Protein AF-A0A328RQU2-F1 (afdb_monomer_lite)

Foldseek 3Di:
DDDPLPFDDPVLVVVQVVDPQWDDDRQWIWGWDADPNDIDTDDTHSDSVVVVVVVVVCVVVPNPPDDPPDPD

Secondary structure (DSSP, 8-state):
-----PPPPHHHHHHHHH-TTEEE-SS-EEEEEEETTEEEEEEEES-HHHHHHHHHHHHHHT----------

Radius of gyration: 13.04 Å; chains: 1; bounding box: 29×32×30 Å

Sequence (72 aa):
MFRVVETPTPEHLKLIDNHDHISWTGRYYIIRKTVDKNTYYYGSYTDYDEALIVNERLQQRGYPPTIIIYIS

Structure (mmCIF, N/CA/C/O backbone):
data_AF-A0A328RQU2-F1
#
_entry.id   AF-A0A328RQU2-F1
#
loop_
_atom_site.group_PDB
_atom_site.id
_atom_site.type_symbol
_atom_site.label_atom_id
_atom_site.label_alt_id
_atom_site.label_comp_id
_atom_site.label_asym_id
_atom_site.label_entity_id
_atom_site.label_seq_id
_atom_site.pdbx_PDB_ins_code
_atom_site.Cartn_x
_atom_site.Cartn_y
_atom_site.Cartn_z
_atom_site.occupancy
_atom_site.B_iso_or_equiv
_atom_site.auth_seq_id
_atom_site.auth_comp_id
_atom_site.auth_asym_id
_atom_site.auth_atom_id
_atom_site.pdbx_PDB_model_num
ATOM 1 N N . MET A 1 1 ? 13.118 -19.751 -14.053 1.00 38.22 1 MET A N 1
ATOM 2 C CA . MET A 1 1 ? 13.013 -18.372 -14.574 1.00 38.22 1 MET A CA 1
ATOM 3 C C . MET A 1 1 ? 12.525 -17.509 -13.419 1.00 38.22 1 MET A C 1
ATOM 5 O O . MET A 1 1 ? 11.361 -17.599 -13.058 1.00 38.22 1 MET A O 1
ATOM 9 N N . PHE A 1 2 ? 13.428 -16.818 -12.722 1.00 40.97 2 PHE A N 1
ATOM 10 C CA . PHE A 1 2 ? 13.054 -15.973 -11.585 1.00 40.97 2 PHE A CA 1
ATOM 11 C C . PHE A 1 2 ? 12.561 -14.640 -12.145 1.00 40.97 2 PHE A C 1
ATOM 13 O O . PHE A 1 2 ? 13.303 -13.974 -12.863 1.00 40.97 2 PHE A O 1
ATOM 20 N N . ARG A 1 3 ? 11.297 -14.286 -11.881 1.00 40.03 3 ARG A N 1
ATOM 21 C CA . ARG A 1 3 ? 10.774 -12.948 -12.176 1.00 40.03 3 ARG A CA 1
ATOM 22 C C . ARG A 1 3 ? 11.591 -11.980 -11.327 1.00 40.03 3 ARG A C 1
ATOM 24 O O . ARG A 1 3 ? 11.525 -12.047 -10.101 1.00 40.03 3 ARG A O 1
ATOM 31 N N . VAL A 1 4 ? 12.413 -11.165 -11.979 1.00 47.56 4 VAL A N 1
ATOM 32 C CA . VAL A 1 4 ? 13.102 -10.050 -11.336 1.00 47.56 4 VAL A CA 1
ATOM 33 C C . VAL A 1 4 ? 11.996 -9.166 -10.775 1.00 47.56 4 VAL A C 1
ATOM 35 O O . VAL A 1 4 ? 11.217 -8.596 -11.530 1.00 47.56 4 VAL A O 1
ATOM 38 N N . VAL A 1 5 ? 11.840 -9.170 -9.454 1.00 52.03 5 VAL A N 1
ATOM 39 C CA . VAL A 1 5 ? 10.981 -8.206 -8.769 1.00 52.03 5 VAL A CA 1
ATOM 40 C C . VAL A 1 5 ? 11.792 -6.924 -8.812 1.00 52.03 5 VAL A C 1
ATOM 42 O O . VAL A 1 5 ? 12.783 -6.810 -8.091 1.00 52.03 5 VAL A O 1
ATOM 45 N N . GLU A 1 6 ? 11.485 -6.050 -9.766 1.00 58.72 6 GLU A N 1
ATOM 46 C CA . GLU A 1 6 ? 12.161 -4.765 -9.893 1.00 58.72 6 GLU A CA 1
ATOM 47 C C . GLU A 1 6 ? 12.007 -4.041 -8.557 1.00 58.72 6 GLU A C 1
ATOM 49 O O . GLU A 1 6 ? 10.902 -3.830 -8.056 1.00 58.72 6 GLU A O 1
ATOM 54 N N . THR A 1 7 ? 13.133 -3.772 -7.900 1.00 60.03 7 THR A N 1
ATOM 55 C CA . THR A 1 7 ? 13.133 -3.010 -6.655 1.00 60.03 7 THR A CA 1
ATOM 56 C C . THR A 1 7 ? 12.479 -1.651 -6.918 1.00 60.03 7 THR A C 1
ATOM 58 O O . THR A 1 7 ? 12.749 -1.075 -7.975 1.00 60.03 7 THR A O 1
ATOM 61 N N . PRO A 1 8 ? 11.664 -1.115 -5.990 1.00 65.19 8 PRO A N 1
ATOM 62 C CA . PRO A 1 8 ? 11.051 0.200 -6.139 1.00 65.19 8 PRO A CA 1
ATOM 63 C C . PRO A 1 8 ? 12.133 1.221 -6.469 1.00 65.19 8 PRO A C 1
ATOM 65 O O . PRO A 1 8 ? 13.174 1.267 -5.806 1.00 65.19 8 PRO A O 1
ATOM 68 N N . THR A 1 9 ? 11.899 2.037 -7.493 1.00 71.12 9 THR A N 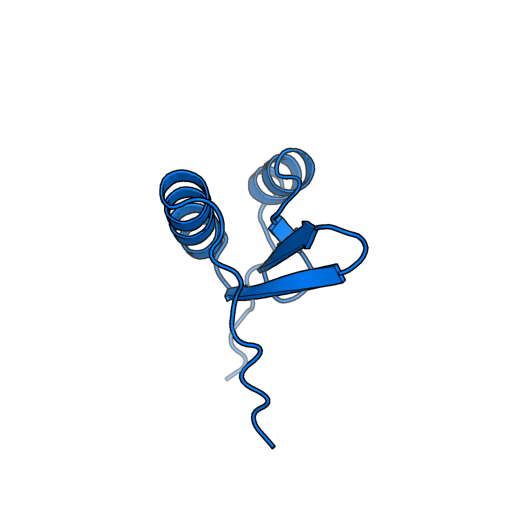1
ATOM 69 C CA . THR A 1 9 ? 12.801 3.143 -7.804 1.00 71.12 9 THR A CA 1
ATOM 70 C C . THR A 1 9 ? 12.881 4.094 -6.598 1.00 71.12 9 THR A C 1
ATOM 72 O O . THR A 1 9 ? 11.930 4.197 -5.813 1.00 71.12 9 THR A O 1
ATOM 75 N N . PRO A 1 10 ? 13.998 4.822 -6.418 1.00 69.94 10 PRO A N 1
ATOM 76 C CA . PRO A 1 10 ? 14.141 5.802 -5.336 1.00 69.94 10 PRO A CA 1
ATOM 77 C C . PRO A 1 10 ? 13.022 6.855 -5.321 1.00 69.94 10 PRO A C 1
ATOM 79 O O . PRO A 1 10 ? 12.685 7.397 -4.271 1.00 69.94 10 PRO A O 1
ATOM 82 N N . GLU A 1 11 ? 12.441 7.131 -6.488 1.00 67.94 11 GLU A N 1
ATOM 83 C CA . GLU A 1 11 ? 11.301 8.027 -6.671 1.00 67.94 11 GLU A CA 1
ATOM 84 C C . GLU A 1 11 ? 10.022 7.439 -6.063 1.00 67.94 11 GLU A C 1
ATOM 86 O O . GLU A 1 11 ? 9.376 8.105 -5.255 1.00 67.94 11 GLU A O 1
ATOM 91 N N . HIS A 1 12 ? 9.713 6.165 -6.330 1.00 67.75 12 HIS A N 1
ATOM 92 C CA . HIS A 1 12 ? 8.582 5.472 -5.703 1.00 67.75 12 HIS A CA 1
ATOM 93 C C . HIS A 1 12 ? 8.728 5.391 -4.183 1.00 67.75 12 HIS A C 1
ATOM 95 O O . HIS A 1 12 ? 7.756 5.601 -3.465 1.00 67.75 12 HIS A O 1
ATOM 101 N N . LEU A 1 13 ? 9.941 5.164 -3.667 1.00 63.09 13 LEU A N 1
ATOM 102 C CA . LEU A 1 13 ? 10.185 5.140 -2.219 1.00 63.09 13 LEU A CA 1
ATOM 103 C C . LEU A 1 13 ? 9.843 6.474 -1.540 1.00 63.09 13 LEU A C 1
ATOM 105 O O . LEU A 1 13 ? 9.259 6.471 -0.458 1.00 63.09 13 LEU A O 1
ATOM 109 N N . LYS A 1 14 ? 10.149 7.609 -2.181 1.00 61.03 14 LYS A N 1
ATOM 110 C CA . LYS A 1 14 ? 9.768 8.936 -1.668 1.00 61.03 14 LYS A CA 1
ATOM 111 C C . LYS A 1 14 ? 8.262 9.175 -1.713 1.00 61.03 14 LYS A C 1
ATOM 113 O O . LYS A 1 14 ? 7.730 9.865 -0.846 1.00 61.03 14 LYS A O 1
ATOM 118 N N . LEU A 1 15 ? 7.573 8.638 -2.716 1.00 60.44 15 LEU A N 1
ATOM 119 C CA . LEU A 1 15 ? 6.125 8.785 -2.827 1.00 60.44 15 LEU A CA 1
ATOM 120 C C . LEU A 1 15 ? 5.388 7.901 -1.815 1.00 60.44 15 LEU A C 1
ATOM 122 O O . LEU A 1 15 ? 4.414 8.350 -1.224 1.00 60.44 15 LEU A O 1
ATOM 126 N N . ILE A 1 16 ? 5.879 6.687 -1.550 1.00 58.97 16 ILE A N 1
ATOM 127 C CA . ILE A 1 16 ? 5.370 5.817 -0.476 1.00 58.97 16 ILE A CA 1
ATOM 128 C C . ILE A 1 16 ? 5.457 6.524 0.878 1.00 58.97 16 ILE A C 1
ATOM 130 O O . ILE A 1 16 ? 4.495 6.498 1.631 1.00 58.97 16 ILE A O 1
ATOM 134 N N . ASP A 1 17 ? 6.575 7.195 1.164 1.00 59.41 17 ASP A N 1
ATOM 135 C CA . ASP A 1 17 ? 6.758 7.958 2.407 1.00 59.41 17 ASP A CA 1
ATOM 136 C C . ASP A 1 17 ? 5.748 9.115 2.549 1.00 59.41 17 ASP A C 1
ATOM 138 O O . ASP A 1 17 ? 5.304 9.428 3.649 1.00 59.41 17 ASP A O 1
ATOM 142 N N . ASN A 1 18 ? 5.304 9.698 1.429 1.00 61.09 18 ASN A N 1
ATOM 143 C CA . ASN A 1 18 ? 4.257 10.727 1.413 1.00 61.09 18 ASN A CA 1
ATOM 144 C C . ASN A 1 18 ? 2.826 10.158 1.424 1.00 61.09 18 ASN A C 1
ATOM 146 O O . ASN A 1 18 ? 1.874 10.886 1.707 1.00 61.09 18 ASN A O 1
ATOM 150 N N . HIS A 1 19 ? 2.649 8.876 1.104 1.00 64.94 19 HIS A N 1
ATOM 151 C CA . HIS A 1 19 ? 1.349 8.218 1.066 1.00 64.94 19 HIS A CA 1
ATOM 152 C C . HIS A 1 19 ? 1.130 7.393 2.336 1.00 64.94 19 HIS A C 1
ATOM 154 O O . HIS A 1 19 ? 1.517 6.231 2.408 1.00 64.94 19 HIS A O 1
ATOM 160 N N . ASP A 1 20 ? 0.375 7.950 3.286 1.00 68.69 20 ASP A N 1
ATOM 161 C CA . ASP A 1 20 ? 0.020 7.316 4.573 1.00 68.69 20 ASP A CA 1
ATOM 162 C C . ASP A 1 20 ? -0.608 5.906 4.431 1.00 68.69 20 ASP A C 1
ATOM 164 O O . ASP A 1 20 ? -0.579 5.080 5.344 1.00 68.69 20 ASP A O 1
ATOM 168 N N . HIS A 1 21 ? -1.150 5.599 3.247 1.00 78.62 21 HIS A N 1
ATOM 169 C CA . HIS A 1 21 ? -1.893 4.374 2.961 1.00 78.62 21 HIS A CA 1
ATOM 170 C C . HIS A 1 21 ? -1.136 3.323 2.141 1.00 78.62 21 HIS A C 1
ATOM 172 O O . HIS A 1 21 ? -1.600 2.186 2.061 1.00 78.62 21 HIS A O 1
ATOM 178 N N . ILE A 1 22 ? 0.004 3.659 1.528 1.00 82.31 22 ILE A N 1
ATOM 179 C CA . ILE A 1 22 ? 0.791 2.708 0.732 1.00 82.31 22 ILE A CA 1
ATOM 180 C C . ILE A 1 22 ? 2.044 2.350 1.529 1.00 82.31 22 ILE A C 1
ATOM 182 O O . ILE A 1 22 ? 2.687 3.196 2.132 1.00 82.31 22 ILE A O 1
ATOM 186 N N . SER A 1 23 ? 2.399 1.072 1.591 1.00 82.50 23 SER A N 1
ATOM 187 C CA . SER A 1 23 ? 3.598 0.611 2.292 1.00 82.50 23 SER A CA 1
ATOM 188 C C . SER A 1 23 ? 4.333 -0.428 1.462 1.00 82.50 23 SER A C 1
ATOM 190 O O . SER A 1 23 ? 3.726 -1.367 0.955 1.00 82.50 23 SER A O 1
ATOM 192 N N . TRP A 1 24 ? 5.652 -0.294 1.348 1.00 79.94 24 TRP A N 1
ATOM 193 C CA . TRP A 1 24 ? 6.495 -1.274 0.668 1.00 79.94 24 TRP A CA 1
ATOM 194 C C . TRP A 1 24 ? 7.030 -2.317 1.648 1.00 79.94 24 TRP A C 1
ATOM 196 O O . TRP A 1 24 ? 7.536 -1.977 2.714 1.00 79.94 24 TRP A O 1
ATOM 206 N N . THR A 1 25 ? 6.956 -3.594 1.279 1.00 79.38 25 THR A N 1
ATOM 207 C CA . THR A 1 25 ? 7.436 -4.714 2.116 1.00 79.38 25 THR A CA 1
ATOM 208 C C . THR A 1 25 ? 8.796 -5.275 1.712 1.00 79.38 25 THR A C 1
ATOM 210 O O . THR A 1 25 ? 9.235 -6.279 2.267 1.00 79.38 25 THR A O 1
ATOM 213 N N . GLY A 1 26 ? 9.459 -4.695 0.713 1.00 75.62 26 GLY A N 1
ATOM 214 C CA . GLY A 1 26 ? 10.651 -5.293 0.100 1.00 75.62 26 GLY A CA 1
ATOM 215 C C . GLY A 1 26 ? 10.342 -6.144 -1.134 1.00 75.62 26 GLY A C 1
ATOM 216 O O . GLY A 1 26 ? 11.243 -6.384 -1.932 1.00 75.62 26 GLY A O 1
ATOM 217 N N . ARG A 1 27 ? 9.085 -6.574 -1.319 1.00 80.12 27 ARG A N 1
ATOM 218 C CA . ARG A 1 27 ? 8.658 -7.387 -2.474 1.00 80.12 27 ARG A CA 1
ATOM 219 C C . ARG A 1 27 ? 7.352 -6.918 -3.127 1.00 80.12 27 ARG A C 1
ATOM 221 O O . ARG A 1 27 ? 7.154 -7.181 -4.308 1.00 80.12 27 ARG A O 1
ATOM 228 N N . TYR A 1 28 ? 6.464 -6.272 -2.378 1.00 83.12 28 TYR A N 1
ATOM 229 C CA . TYR A 1 28 ? 5.162 -5.807 -2.860 1.00 83.12 28 TYR A CA 1
ATOM 230 C C . TYR A 1 28 ? 4.734 -4.518 -2.144 1.00 83.12 28 TYR A C 1
ATOM 232 O O . TYR A 1 28 ? 5.080 -4.294 -0.977 1.00 83.12 28 TYR A O 1
ATOM 240 N N . TYR A 1 29 ? 3.968 -3.688 -2.849 1.00 84.62 29 TYR A N 1
ATOM 241 C CA . TYR A 1 29 ? 3.274 -2.507 -2.352 1.00 84.62 29 TYR A CA 1
ATOM 242 C C . TYR A 1 29 ? 1.944 -2.941 -1.748 1.00 84.62 29 TYR A C 1
ATOM 244 O O . TYR A 1 29 ? 1.115 -3.554 -2.414 1.00 84.62 29 TYR A O 1
ATOM 252 N N . ILE A 1 30 ? 1.727 -2.642 -0.477 1.00 85.56 30 ILE A N 1
ATOM 253 C CA . ILE A 1 30 ? 0.472 -2.903 0.217 1.00 85.56 30 ILE A CA 1
ATOM 254 C C . ILE A 1 30 ? -0.290 -1.595 0.341 1.00 85.56 30 ILE A C 1
ATOM 256 O O . ILE A 1 30 ? 0.269 -0.610 0.817 1.00 85.56 30 ILE A O 1
ATOM 260 N N . ILE A 1 31 ? -1.580 -1.622 0.020 1.00 86.44 31 ILE A N 1
ATOM 261 C CA . ILE A 1 31 ? -2.502 -0.552 0.402 1.00 86.44 31 ILE A CA 1
ATOM 262 C C . ILE A 1 31 ? -3.177 -0.951 1.714 1.00 86.44 31 ILE A C 1
ATOM 264 O O . ILE A 1 31 ? -3.880 -1.966 1.776 1.00 86.44 31 ILE A O 1
ATOM 268 N N . ARG A 1 32 ? -2.974 -0.165 2.770 1.00 85.00 32 ARG A N 1
ATOM 269 C CA . ARG A 1 32 ? -3.590 -0.369 4.084 1.00 85.00 32 ARG A CA 1
ATOM 270 C C . ARG A 1 32 ? -4.116 0.938 4.664 1.00 85.00 32 ARG A C 1
ATOM 272 O O . ARG A 1 32 ? -3.576 2.007 4.416 1.00 85.00 32 ARG A O 1
ATOM 279 N N . LYS A 1 33 ? -5.151 0.856 5.491 1.00 81.31 33 LYS A N 1
ATOM 280 C CA . LYS A 1 33 ? -5.672 2.008 6.231 1.00 81.31 33 LYS A CA 1
ATOM 281 C C . LYS A 1 33 ? -6.026 1.604 7.645 1.00 81.31 33 LYS A C 1
ATOM 283 O O . LYS A 1 33 ? -6.723 0.613 7.843 1.00 81.31 33 LYS A O 1
ATOM 288 N N . THR A 1 34 ? -5.585 2.392 8.614 1.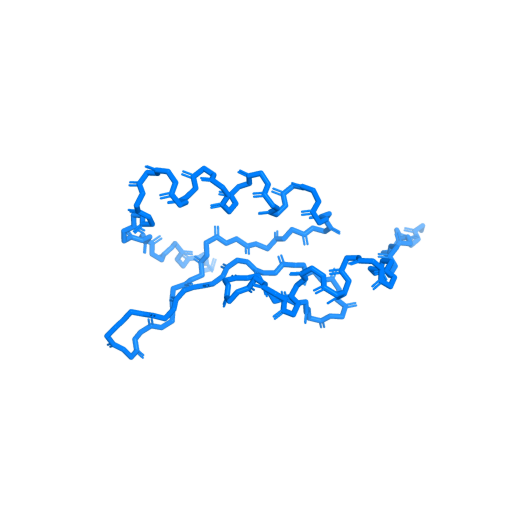00 76.81 34 THR A N 1
ATOM 289 C CA . THR A 1 34 ? -5.956 2.201 10.015 1.00 76.81 34 THR A CA 1
ATOM 290 C C . THR A 1 34 ? -7.161 3.076 10.339 1.00 76.81 34 THR A C 1
ATOM 292 O O . THR A 1 34 ? -7.105 4.293 10.185 1.00 76.81 34 THR A O 1
ATOM 295 N N . VAL A 1 35 ? -8.261 2.457 10.764 1.00 78.31 35 VAL A N 1
ATOM 296 C CA . VAL A 1 35 ? -9.495 3.130 11.194 1.00 78.31 35 VAL A CA 1
ATOM 297 C C . VAL A 1 35 ? -9.909 2.514 12.523 1.00 78.31 35 VAL A C 1
ATOM 299 O O . VAL A 1 35 ? -9.987 1.292 12.628 1.00 78.31 35 VAL A O 1
ATOM 302 N N . ASP A 1 36 ? -10.116 3.334 13.555 1.00 73.31 36 ASP A N 1
ATOM 303 C CA . ASP A 1 36 ? -10.538 2.873 14.887 1.00 73.31 36 ASP A CA 1
ATOM 304 C C . ASP A 1 36 ? -9.687 1.714 15.444 1.00 73.31 36 ASP A C 1
ATOM 306 O O . ASP A 1 36 ? -10.204 0.708 15.926 1.00 73.31 36 ASP A O 1
ATOM 310 N N . LYS A 1 37 ? -8.352 1.841 15.348 1.00 80.12 37 LYS A N 1
ATOM 311 C CA . LYS A 1 37 ? -7.349 0.828 15.756 1.00 80.12 37 LYS A CA 1
ATOM 312 C C . LYS A 1 37 ? -7.371 -0.483 14.956 1.00 80.12 37 LYS A C 1
ATOM 314 O O . LYS A 1 37 ? -6.563 -1.363 15.234 1.00 80.12 37 LYS A O 1
ATOM 319 N N . ASN A 1 38 ? -8.228 -0.598 13.945 1.00 78.31 38 ASN A N 1
ATOM 320 C CA . ASN A 1 38 ? -8.252 -1.724 13.023 1.00 78.31 38 ASN A CA 1
ATOM 321 C C . ASN A 1 38 ? -7.500 -1.357 11.745 1.00 78.31 38 ASN A C 1
ATOM 323 O O . ASN A 1 38 ? -7.822 -0.371 11.080 1.00 78.31 38 ASN A O 1
ATOM 327 N N . THR A 1 39 ? -6.488 -2.146 11.394 1.00 81.69 39 THR A N 1
ATOM 328 C CA . THR A 1 39 ? -5.779 -2.003 10.120 1.00 81.69 39 THR A CA 1
ATOM 329 C C . THR A 1 39 ? -6.475 -2.846 9.059 1.00 81.69 39 THR A C 1
ATOM 331 O O . THR A 1 39 ? -6.500 -4.071 9.140 1.00 81.69 39 THR A O 1
ATOM 334 N N . TYR A 1 40 ? -7.021 -2.179 8.048 1.00 80.00 40 TYR A N 1
ATOM 335 C CA . TYR A 1 40 ? -7.651 -2.797 6.890 1.00 80.00 40 TYR A CA 1
ATOM 336 C C . TYR A 1 40 ? -6.655 -2.879 5.744 1.00 80.00 40 TYR A C 1
ATOM 338 O O . TYR A 1 40 ? -5.988 -1.892 5.430 1.00 80.00 40 TYR A O 1
ATOM 346 N N . TYR A 1 41 ? -6.590 -4.040 5.102 1.00 83.12 41 TYR A N 1
ATOM 347 C CA . TYR A 1 41 ? -5.747 -4.294 3.940 1.00 83.12 41 TYR A CA 1
ATOM 348 C C . TYR A 1 41 ? -6.624 -4.330 2.689 1.00 83.12 41 TYR A C 1
ATOM 350 O O . TYR A 1 41 ? -7.613 -5.057 2.644 1.00 83.12 41 TYR A O 1
ATOM 358 N N . TYR A 1 42 ? -6.269 -3.531 1.686 1.00 80.38 42 TYR A N 1
ATOM 359 C CA . TYR A 1 42 ? -7.050 -3.363 0.456 1.00 80.38 42 TYR A CA 1
ATOM 360 C C . TYR A 1 42 ? -6.419 -4.070 -0.747 1.00 80.38 42 TYR A C 1
ATOM 362 O O . TYR A 1 42 ? -7.080 -4.254 -1.764 1.00 80.38 42 TYR A O 1
ATOM 370 N N . GLY A 1 43 ? -5.154 -4.477 -0.647 1.00 81.88 43 GLY A N 1
ATOM 371 C CA . GLY A 1 43 ? -4.489 -5.269 -1.675 1.00 81.88 43 GLY A CA 1
ATOM 372 C C . GLY A 1 43 ? -2.971 -5.232 -1.561 1.00 81.88 43 GLY A C 1
ATOM 373 O O . GLY A 1 43 ? -2.409 -4.406 -0.835 1.00 81.88 43 GLY A O 1
ATOM 374 N N . SER A 1 44 ? -2.328 -6.138 -2.294 1.00 83.69 44 SER A N 1
ATOM 375 C CA . SER A 1 44 ? -0.879 -6.203 -2.474 1.00 83.69 44 SER A CA 1
ATOM 376 C C . SER A 1 44 ? -0.555 -6.221 -3.965 1.00 83.69 44 SER A C 1
ATOM 378 O O . SER A 1 44 ? -1.072 -7.072 -4.686 1.00 83.69 44 SER A O 1
ATOM 380 N N . TYR A 1 45 ? 0.320 -5.325 -4.396 1.00 85.00 45 TYR A N 1
ATOM 381 C CA . TYR A 1 45 ? 0.649 -5.064 -5.792 1.00 85.00 45 TYR A CA 1
ATOM 382 C C . TYR A 1 45 ? 2.157 -5.168 -5.990 1.00 85.00 45 TYR A C 1
ATOM 384 O O . TYR A 1 45 ? 2.934 -4.838 -5.096 1.00 85.00 45 TYR A O 1
ATOM 392 N N . THR A 1 46 ? 2.600 -5.648 -7.145 1.00 83.44 46 THR A N 1
ATOM 393 C CA . THR A 1 46 ? 4.031 -5.657 -7.496 1.00 83.44 46 THR A CA 1
ATOM 394 C C . THR A 1 46 ? 4.483 -4.345 -8.118 1.00 83.44 46 THR A C 1
ATOM 396 O O . THR A 1 46 ? 5.676 -4.065 -8.118 1.00 83.44 46 THR A O 1
ATOM 399 N N . ASP A 1 47 ? 3.535 -3.559 -8.620 1.00 83.50 47 ASP A N 1
ATOM 400 C CA . ASP A 1 47 ? 3.763 -2.314 -9.335 1.00 83.50 47 ASP A CA 1
ATOM 401 C C . ASP A 1 47 ? 3.246 -1.115 -8.523 1.00 83.50 47 ASP A C 1
ATOM 403 O O . ASP A 1 47 ? 2.212 -1.207 -7.850 1.00 83.50 47 ASP A O 1
ATOM 407 N N . TYR A 1 48 ? 4.002 -0.014 -8.534 1.00 81.31 48 TYR A N 1
ATOM 408 C CA . TYR A 1 48 ? 3.653 1.179 -7.763 1.00 81.31 48 TYR A CA 1
ATOM 409 C C . TYR A 1 48 ? 2.490 1.936 -8.402 1.00 81.31 48 TYR A C 1
ATOM 411 O O . TYR A 1 48 ? 1.573 2.336 -7.685 1.00 81.31 48 TYR A O 1
ATOM 419 N N . ASP A 1 49 ? 2.499 2.101 -9.726 1.00 83.75 49 ASP A N 1
ATOM 420 C CA . ASP A 1 49 ? 1.442 2.797 -10.457 1.00 83.75 49 ASP A CA 1
ATOM 421 C C . ASP A 1 49 ? 0.106 2.070 -10.295 1.00 83.75 49 ASP A C 1
ATOM 423 O O . ASP A 1 49 ? -0.923 2.701 -10.049 1.00 83.75 49 ASP A O 1
ATOM 427 N N . GLU A 1 50 ? 0.112 0.735 -10.326 1.00 83.62 50 GLU A N 1
ATOM 428 C CA . GLU A 1 50 ? -1.088 -0.055 -10.038 1.00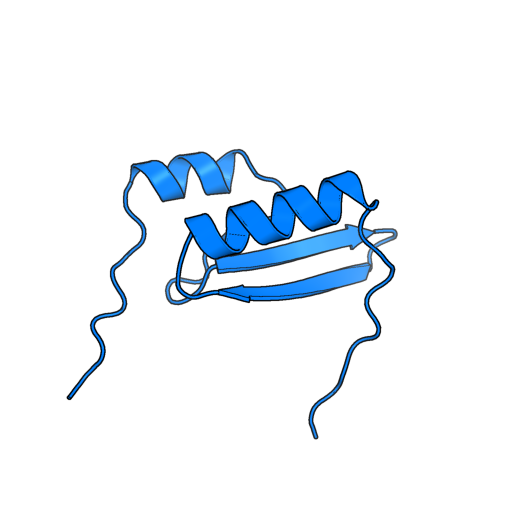 83.62 50 GLU A CA 1
ATOM 429 C C . GLU A 1 50 ? -1.614 0.205 -8.614 1.00 83.62 50 GLU A C 1
ATOM 431 O O . GLU A 1 50 ? -2.806 0.476 -8.424 1.00 83.62 50 GLU A O 1
ATOM 436 N N . ALA A 1 51 ? -0.727 0.188 -7.613 1.00 85.12 51 ALA A N 1
ATOM 437 C CA . ALA A 1 51 ? -1.094 0.490 -6.232 1.00 85.12 51 ALA A CA 1
ATOM 438 C C . ALA A 1 51 ? -1.629 1.924 -6.078 1.00 85.12 51 ALA A C 1
ATOM 440 O O . ALA A 1 51 ? -2.597 2.147 -5.349 1.00 85.12 51 ALA A O 1
ATOM 441 N N . LEU A 1 52 ? -1.036 2.892 -6.779 1.00 84.31 52 LEU A N 1
ATOM 442 C CA . LEU A 1 52 ? -1.446 4.292 -6.758 1.00 84.31 52 LEU A CA 1
ATOM 443 C C . LEU A 1 52 ? -2.839 4.472 -7.366 1.00 84.31 52 LEU A C 1
ATOM 445 O O . LEU A 1 52 ? -3.714 5.035 -6.711 1.00 84.31 52 LEU A O 1
ATOM 449 N N . ILE A 1 53 ? -3.086 3.921 -8.558 1.00 85.31 53 ILE A N 1
ATOM 450 C CA . ILE A 1 53 ? -4.388 3.999 -9.238 1.00 85.31 53 ILE A CA 1
ATOM 451 C C . ILE A 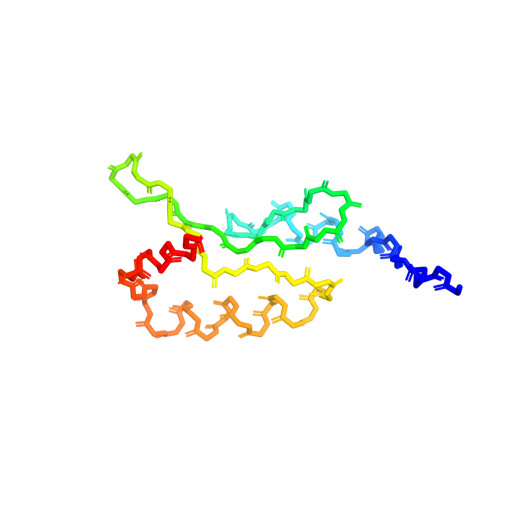1 53 ? -5.491 3.401 -8.360 1.00 85.31 53 ILE A C 1
ATOM 453 O O . ILE A 1 53 ? -6.591 3.955 -8.248 1.00 85.31 53 ILE A O 1
ATOM 457 N N . VAL A 1 54 ? -5.224 2.259 -7.719 1.00 85.25 54 VAL A N 1
ATOM 458 C CA . VAL A 1 54 ? -6.194 1.649 -6.805 1.00 85.25 54 VAL A CA 1
ATOM 459 C C . VAL A 1 54 ? -6.381 2.510 -5.557 1.00 85.25 54 VAL A C 1
ATOM 461 O O . VAL A 1 54 ? -7.521 2.722 -5.139 1.00 85.25 54 VAL A O 1
ATOM 464 N N . ASN A 1 55 ? -5.305 3.052 -4.987 1.00 84.38 55 ASN A N 1
ATOM 465 C CA . ASN A 1 55 ? -5.365 3.946 -3.835 1.00 84.38 55 ASN A CA 1
ATOM 466 C C . ASN A 1 55 ? -6.207 5.200 -4.125 1.00 84.38 55 ASN A C 1
ATOM 468 O O . ASN A 1 55 ? -7.080 5.543 -3.330 1.00 84.38 55 ASN A O 1
ATOM 472 N N . GLU A 1 56 ? -6.017 5.845 -5.276 1.00 85.25 56 GLU A N 1
ATOM 473 C CA . GLU A 1 56 ? -6.811 7.005 -5.697 1.00 85.25 56 GLU A CA 1
ATOM 474 C C . GLU A 1 56 ? -8.294 6.651 -5.856 1.00 85.25 56 GLU A C 1
ATOM 476 O O . GLU A 1 56 ? -9.171 7.370 -5.373 1.00 85.25 56 GLU A O 1
ATOM 481 N N . ARG A 1 57 ? -8.602 5.497 -6.462 1.00 83.44 57 ARG A N 1
ATOM 482 C CA . ARG A 1 57 ? -9.986 5.005 -6.574 1.00 83.44 57 ARG A CA 1
ATOM 483 C C . ARG A 1 57 ? -10.618 4.747 -5.205 1.00 83.44 57 ARG A C 1
ATOM 485 O O . ARG A 1 57 ? -11.798 5.046 -5.010 1.00 83.44 57 ARG A O 1
ATOM 492 N N . LEU A 1 58 ? -9.854 4.201 -4.259 1.00 81.81 58 LEU A N 1
ATOM 493 C CA . LEU A 1 58 ? -10.296 3.977 -2.880 1.00 81.81 58 LEU A CA 1
ATOM 494 C C . LEU A 1 58 ? -10.497 5.300 -2.129 1.00 81.81 58 LEU A C 1
ATOM 496 O O . LEU A 1 58 ? -11.471 5.431 -1.390 1.00 81.81 58 LEU A O 1
ATOM 500 N N . GLN A 1 59 ? -9.638 6.296 -2.345 1.00 78.94 59 GLN A N 1
ATOM 501 C CA . GLN A 1 59 ? -9.795 7.639 -1.782 1.00 78.94 59 GLN A CA 1
ATOM 502 C C . GLN A 1 59 ? -11.056 8.332 -2.310 1.00 78.94 59 GLN A C 1
ATOM 504 O O . GLN A 1 59 ? -11.838 8.840 -1.511 1.00 78.94 59 GLN A O 1
ATOM 509 N N . GLN A 1 60 ? -11.306 8.282 -3.623 1.00 78.75 60 GLN A N 1
ATOM 510 C CA . GLN A 1 60 ? -12.494 8.886 -4.241 1.00 78.75 60 GLN A CA 1
ATOM 511 C C . GLN A 1 60 ? -13.804 8.243 -3.773 1.00 78.75 60 GLN A C 1
ATOM 513 O O . GLN A 1 60 ? -14.802 8.935 -3.584 1.00 78.75 60 GLN A O 1
ATOM 518 N N . ARG A 1 61 ? -13.817 6.919 -3.578 1.00 76.12 61 ARG A N 1
ATOM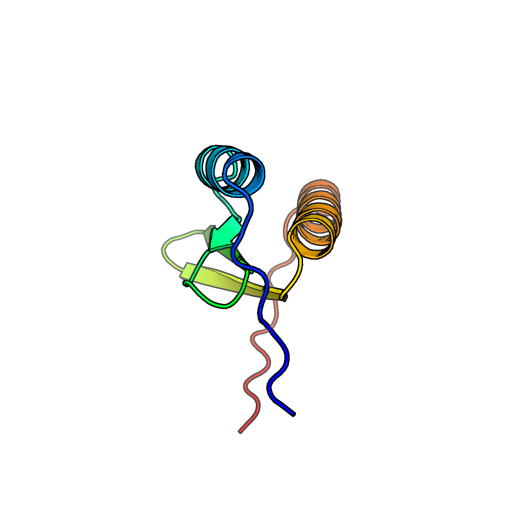 519 C CA . ARG A 1 61 ? -15.002 6.192 -3.094 1.00 76.12 61 ARG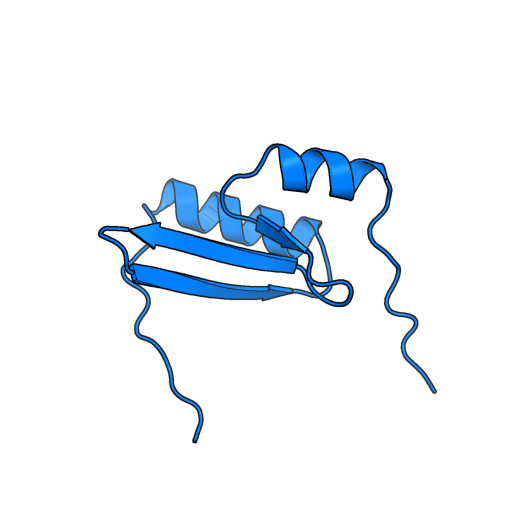 A CA 1
ATOM 520 C C . ARG A 1 61 ? -15.164 6.227 -1.575 1.00 76.12 61 ARG A C 1
ATOM 522 O O . ARG A 1 61 ? -16.186 5.759 -1.085 1.00 76.12 61 ARG A O 1
ATOM 529 N N . GLY A 1 62 ? -14.178 6.764 -0.854 1.00 69.62 62 GLY A N 1
ATOM 530 C CA . GLY A 1 62 ? -14.123 6.739 0.601 1.00 69.62 62 GLY A CA 1
ATOM 531 C C . GLY A 1 62 ? -13.951 5.315 1.115 1.00 69.62 62 GLY A C 1
ATOM 532 O O . GLY A 1 62 ? -14.938 4.713 1.516 1.00 69.62 62 GLY A O 1
ATOM 533 N N . TYR A 1 63 ? -12.713 4.796 1.057 1.00 69.31 63 TYR A N 1
ATOM 534 C CA . TYR A 1 63 ? -12.246 3.495 1.570 1.00 69.31 63 TYR A CA 1
ATOM 535 C C . TYR A 1 63 ? -13.379 2.627 2.133 1.00 69.31 63 TYR A C 1
ATOM 537 O O . TYR A 1 63 ? -13.694 2.756 3.322 1.00 69.31 63 TYR A O 1
ATOM 545 N N . PRO A 1 64 ? -14.030 1.800 1.293 1.00 64.19 64 PRO A N 1
ATOM 546 C CA . PRO A 1 64 ? -15.137 0.987 1.763 1.00 64.19 64 PRO A CA 1
ATOM 547 C C . PRO A 1 64 ? -14.636 0.089 2.901 1.00 64.19 64 PRO A C 1
ATOM 549 O O . PRO A 1 64 ? -13.481 -0.335 2.855 1.00 64.19 64 PRO A O 1
ATOM 552 N N . PRO A 1 65 ? -15.456 -0.226 3.916 1.00 56.69 65 PRO A N 1
ATOM 553 C CA . PRO A 1 65 ? -15.088 -1.236 4.899 1.00 56.69 65 PRO A CA 1
ATOM 554 C C . PRO A 1 65 ? -14.873 -2.562 4.156 1.00 56.69 65 PRO A C 1
ATOM 556 O O . PRO A 1 65 ? -15.829 -3.224 3.754 1.00 56.69 65 PRO A O 1
ATOM 559 N N . THR A 1 66 ? -13.617 -2.910 3.874 1.00 52.22 66 THR A N 1
ATOM 560 C CA . THR A 1 66 ? -13.290 -4.113 3.106 1.00 52.22 66 THR A CA 1
ATOM 561 C C . THR A 1 66 ? -13.678 -5.334 3.925 1.00 52.22 66 THR A C 1
ATOM 563 O O . THR A 1 66 ? -13.195 -5.528 5.041 1.00 52.22 66 THR A O 1
ATOM 566 N N . ILE A 1 67 ? -14.549 -6.166 3.354 1.00 46.88 67 ILE A N 1
ATOM 567 C CA . ILE A 1 67 ? -14.827 -7.520 3.830 1.00 46.88 67 ILE A CA 1
ATOM 568 C C . ILE A 1 67 ? -13.509 -8.290 3.721 1.00 46.88 67 ILE A C 1
ATOM 570 O O . ILE A 1 67 ? -13.001 -8.497 2.620 1.00 46.88 67 ILE A O 1
ATOM 574 N N . ILE A 1 68 ? -12.931 -8.668 4.859 1.00 49.41 68 ILE A N 1
ATOM 575 C CA . ILE A 1 68 ? -11.718 -9.485 4.915 1.00 49.41 68 ILE A CA 1
ATOM 576 C C . ILE A 1 68 ? -12.073 -10.847 4.311 1.00 49.41 68 ILE A C 1
ATOM 578 O O . ILE A 1 68 ? -12.729 -11.662 4.960 1.00 49.41 68 ILE A O 1
ATOM 582 N N . ILE A 1 69 ? -11.692 -11.095 3.057 1.00 42.75 69 ILE A N 1
ATOM 583 C CA . ILE A 1 69 ? -11.834 -12.424 2.462 1.00 42.75 69 ILE A CA 1
ATOM 584 C C . ILE A 1 69 ? -10.665 -13.259 2.987 1.00 42.75 69 ILE A C 1
ATOM 586 O O . ILE A 1 69 ? -9.549 -13.178 2.477 1.00 42.75 69 ILE A O 1
ATOM 590 N N . TYR A 1 70 ? -10.911 -14.028 4.047 1.00 39.34 70 TYR A N 1
ATOM 591 C CA . TYR A 1 70 ? -10.014 -15.107 4.443 1.00 39.34 70 TYR A CA 1
ATOM 592 C C . TYR A 1 70 ? -10.085 -16.185 3.359 1.00 39.34 70 TYR A C 1
ATOM 594 O O . TYR A 1 70 ? -11.092 -16.877 3.232 1.00 39.34 70 TYR A O 1
ATOM 602 N N . ILE A 1 71 ? -9.029 -16.318 2.564 1.00 49.47 71 ILE A N 1
ATOM 603 C CA . ILE A 1 71 ? -8.787 -17.549 1.811 1.00 49.47 71 ILE A CA 1
ATOM 604 C C . ILE A 1 71 ? -8.172 -18.561 2.789 1.00 49.47 71 ILE A C 1
ATOM 606 O O . ILE A 1 71 ? -7.044 -18.371 3.242 1.00 49.47 71 ILE A O 1
ATOM 610 N N . SER A 1 72 ? -8.976 -19.553 3.197 1.00 42.50 72 SER A N 1
ATOM 611 C CA . SER A 1 72 ? -8.542 -20.744 3.951 1.00 42.50 72 SER A CA 1
ATOM 612 C C . SER A 1 72 ? -7.754 -21.714 3.082 1.00 42.50 72 SER A C 1
ATOM 614 O O . SER A 1 72 ? -8.048 -21.785 1.868 1.00 42.50 72 SER A O 1
#

pLDDT: mean 70.99, std 14.3, range [38.22, 86.44]